Protein AF-A0A9Q0Y0C4-F1 (afdb_monomer)

pLDDT: mean 94.76, std 7.57, range [55.56, 98.5]

Secondary structure (DSSP, 8-state):
-PPPP-TT-HHHHHHHHHHHHHHHHTTPPP--HHHHHTSHHHHHHHHHHHHHHHH---HHHHHHHHHHHHHHTT-TT-

Organism: NCBI:txid171643

Foldseek 3Di:
DDQDDPPPDPVLVVLLVLLVVVCVVVVHDDDDSVRSCPDPLNVQLVVLVSCCRHVHDDPVSVVSNVVSVCSSNVNPVD

Sequence (78 aa):
MEEYVWENSASERTCLNTLFQIRAAEKAQDVSRQELLDSDVVLGYKKSLVALRNEGETEKNMAEYKNAVKKLLNLDGL

Radius of gyration: 13.12 Å; Cα contacts (8 Å, |Δi|>4): 55; chains: 1; bounding box: 28×30×33 Å

Solvent-accessible surface area (backbone atoms only — not comparable to full-atom values): 4558 Å² total; per-residue (Å²): 132,86,75,72,64,62,82,93,27,72,65,49,54,49,52,51,54,52,50,53,50,52,36,61,75,70,68,52,82,90,73,56,72,65,62,52,59,72,29,70,52,45,46,43,34,50,53,25,47,46,45,26,68,63,75,35,87,42,72,67,34,49,51,47,32,52,52,24,48,29,55,63,68,72,44,77,89,113

Structure (mmCIF, N/CA/C/O backbone):
data_AF-A0A9Q0Y0C4-F1
#
_entry.id   AF-A0A9Q0Y0C4-F1
#
loop_
_atom_site.group_PDB
_atom_site.id
_atom_site.type_symbol
_atom_site.label_atom_id
_atom_site.label_alt_id
_atom_site.label_comp_id
_atom_site.label_asym_id
_atom_site.label_entity_id
_atom_site.label_seq_id
_atom_site.pdbx_PDB_ins_code
_atom_site.Cartn_x
_atom_site.Cartn_y
_atom_site.Cartn_z
_atom_site.occupancy
_atom_site.B_iso_or_equiv
_atom_site.auth_s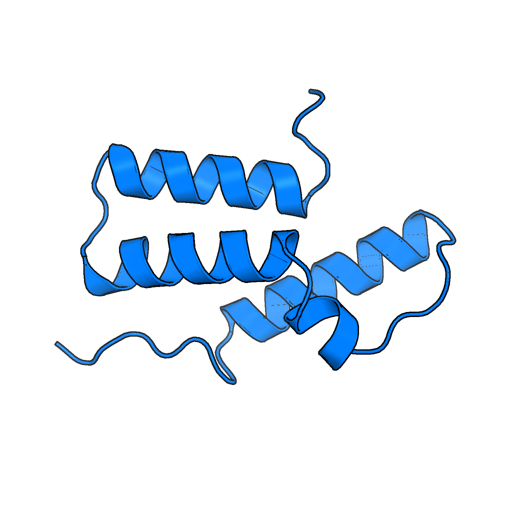eq_id
_atom_site.auth_comp_id
_atom_site.auth_asym_id
_atom_site.auth_atom_id
_atom_site.pdbx_PDB_model_num
ATOM 1 N N . MET A 1 1 ? 13.033 -12.210 -17.238 1.00 66.56 1 MET A N 1
ATOM 2 C CA . MET A 1 1 ? 12.890 -11.730 -15.851 1.00 66.56 1 MET A CA 1
ATOM 3 C C . MET A 1 1 ? 11.612 -12.356 -15.332 1.00 66.56 1 MET A C 1
ATOM 5 O O . MET A 1 1 ? 10.651 -12.367 -16.088 1.00 66.56 1 MET A O 1
ATOM 9 N N . GLU A 1 2 ? 11.625 -12.982 -14.157 1.00 78.69 2 GLU A N 1
ATOM 10 C CA . GLU A 1 2 ? 10.385 -13.505 -13.569 1.00 78.69 2 GLU A CA 1
ATOM 11 C C . GLU A 1 2 ? 9.522 -12.318 -13.136 1.00 78.69 2 GLU A C 1
ATOM 13 O O . GLU A 1 2 ? 10.023 -11.402 -12.483 1.00 78.69 2 GLU A O 1
ATOM 18 N N . GLU A 1 3 ? 8.262 -12.296 -13.566 1.00 90.56 3 GLU A N 1
ATOM 19 C CA . GLU A 1 3 ? 7.327 -11.241 -13.186 1.00 90.56 3 GLU A CA 1
ATOM 20 C C 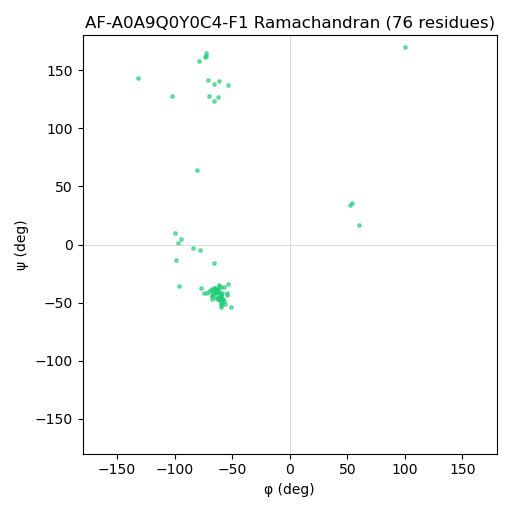. GLU A 1 3 ? 7.037 -11.315 -11.688 1.00 90.56 3 GLU A C 1
ATOM 22 O O . GLU A 1 3 ? 6.830 -12.385 -11.111 1.00 90.56 3 GLU A O 1
ATOM 27 N N . TYR A 1 4 ? 6.997 -10.155 -11.047 1.00 95.81 4 TYR A N 1
ATOM 28 C CA . TYR A 1 4 ? 6.551 -10.033 -9.676 1.00 95.81 4 TYR A CA 1
ATOM 29 C C . TYR A 1 4 ? 5.067 -10.389 -9.569 1.00 95.81 4 TYR A C 1
ATOM 31 O O . TYR A 1 4 ? 4.213 -9.758 -10.197 1.00 95.81 4 TYR A O 1
ATOM 39 N N . VAL A 1 5 ? 4.777 -11.365 -8.709 1.00 96.62 5 VAL A N 1
ATOM 40 C CA . VAL A 1 5 ? 3.424 -11.797 -8.352 1.00 96.62 5 VAL A CA 1
ATOM 41 C C . VAL A 1 5 ? 3.062 -11.213 -6.989 1.00 96.62 5 VAL A C 1
ATOM 43 O O . VAL A 1 5 ? 3.809 -11.352 -6.019 1.00 96.62 5 VAL A O 1
ATOM 46 N N . TRP A 1 6 ? 1.914 -10.539 -6.918 1.00 97.50 6 TRP A N 1
ATOM 47 C CA . TRP A 1 6 ? 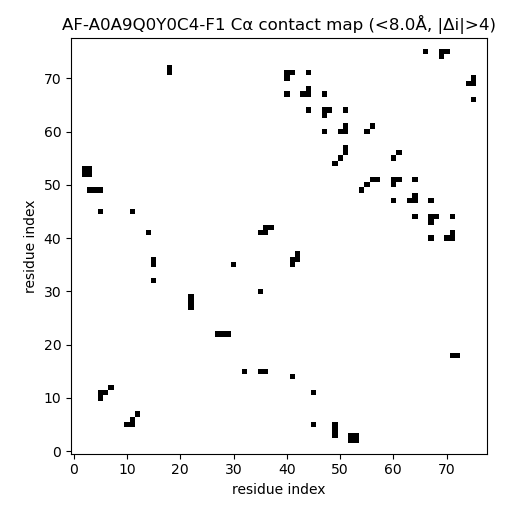1.427 -9.909 -5.690 1.00 97.50 6 TRP A CA 1
ATOM 48 C C . TRP A 1 6 ? 0.886 -10.938 -4.695 1.00 97.50 6 TRP A C 1
ATOM 50 O O . TRP A 1 6 ? 1.126 -10.829 -3.492 1.00 97.50 6 TRP A O 1
ATOM 60 N N . GLU A 1 7 ? 0.155 -11.925 -5.197 1.00 96.88 7 GLU A N 1
ATOM 61 C CA . GLU A 1 7 ? -0.562 -12.920 -4.414 1.00 96.88 7 GLU A CA 1
ATOM 62 C C . GLU A 1 7 ? 0.409 -13.755 -3.570 1.00 96.88 7 GLU A C 1
ATOM 64 O O . GLU A 1 7 ? 1.376 -14.330 -4.069 1.00 96.88 7 GLU A O 1
ATOM 69 N N . ASN A 1 8 ? 0.144 -13.829 -2.266 1.00 95.62 8 ASN A N 1
ATOM 70 C CA . ASN A 1 8 ? 0.983 -14.476 -1.256 1.00 95.62 8 ASN A CA 1
ATOM 71 C C . ASN A 1 8 ? 2.402 -13.888 -1.131 1.00 95.62 8 ASN A C 1
ATOM 73 O O . ASN A 1 8 ? 3.281 -14.493 -0.504 1.00 95.62 8 ASN A O 1
ATOM 77 N N . SER A 1 9 ? 2.635 -12.688 -1.663 1.00 97.44 9 SER A N 1
ATOM 78 C CA . SER A 1 9 ? 3.913 -11.991 -1.531 1.00 97.44 9 SER A CA 1
ATOM 79 C C . SER A 1 9 ? 4.133 -11.448 -0.114 1.00 97.44 9 SER A C 1
ATOM 81 O O . SER A 1 9 ? 3.219 -11.335 0.709 1.00 97.44 9 SER A O 1
ATOM 83 N N . ALA A 1 10 ? 5.379 -11.073 0.185 1.00 97.50 10 ALA A N 1
ATOM 84 C CA . ALA A 1 10 ? 5.688 -10.350 1.417 1.00 97.50 10 ALA A CA 1
ATOM 85 C C . ALA A 1 10 ? 4.967 -8.993 1.482 1.00 97.50 10 ALA A C 1
ATOM 87 O O . ALA A 1 10 ? 4.530 -8.589 2.555 1.00 97.50 10 ALA A O 1
ATOM 88 N N . SER A 1 11 ? 4.803 -8.316 0.344 1.00 97.75 11 SER A N 1
ATOM 89 C CA . SER A 1 11 ? 4.154 -7.006 0.284 1.00 97.75 11 SER A CA 1
ATOM 90 C C . SER A 1 11 ? 2.662 -7.081 0.588 1.00 97.75 11 SER A C 1
ATOM 92 O O . SER A 1 11 ? 2.177 -6.234 1.331 1.00 97.75 11 SER A O 1
ATOM 94 N N . GLU A 1 12 ? 1.956 -8.111 0.107 1.00 98.38 12 GLU A N 1
ATOM 95 C CA . GLU A 1 12 ? 0.550 -8.337 0.469 1.00 98.38 12 GLU A CA 1
ATOM 96 C C . GLU A 1 12 ? 0.403 -8.535 1.982 1.00 98.38 12 GLU A C 1
ATOM 98 O O . GLU A 1 12 ? -0.387 -7.846 2.630 1.00 98.38 12 GLU A O 1
ATOM 103 N N . ARG A 1 13 ? 1.209 -9.432 2.568 1.00 98.19 13 ARG A N 1
ATOM 104 C CA . ARG A 1 13 ? 1.158 -9.715 4.011 1.00 98.19 13 ARG A CA 1
ATOM 105 C C . ARG A 1 13 ? 1.459 -8.477 4.849 1.00 98.19 13 ARG A C 1
ATOM 107 O O . ARG A 1 13 ? 0.749 -8.208 5.813 1.00 98.19 13 ARG A O 1
ATOM 114 N N . THR A 1 14 ? 2.499 -7.726 4.488 1.00 98.06 14 THR A N 1
ATOM 115 C CA . THR A 1 14 ? 2.870 -6.497 5.198 1.00 98.06 14 THR A CA 1
ATOM 116 C C . THR A 1 14 ? 1.770 -5.447 5.087 1.00 98.06 14 THR A C 1
ATOM 118 O O . THR A 1 14 ? 1.380 -4.887 6.105 1.00 98.06 14 THR A O 1
ATOM 121 N N . CYS A 1 15 ? 1.221 -5.231 3.888 1.00 97.94 15 CYS A N 1
ATOM 122 C CA . CYS A 1 15 ? 0.128 -4.289 3.652 1.00 97.94 15 CYS A CA 1
ATOM 123 C C . CYS A 1 15 ? -1.090 -4.603 4.535 1.00 97.94 15 CYS A C 1
ATOM 125 O O . CYS A 1 15 ? -1.555 -3.733 5.271 1.00 97.94 15 CYS A O 1
ATOM 127 N N . LEU A 1 16 ? -1.548 -5.859 4.537 1.00 98.00 16 LEU A N 1
ATOM 128 C CA . LEU A 1 16 ? -2.675 -6.292 5.365 1.00 98.00 16 LEU A CA 1
ATOM 129 C C . LEU A 1 16 ? -2.395 -6.115 6.859 1.00 98.00 16 LEU A C 1
ATOM 131 O O . LEU A 1 16 ? -3.218 -5.545 7.570 1.00 98.00 16 LEU A O 1
ATOM 135 N N . ASN A 1 17 ? -1.226 -6.551 7.336 1.00 97.88 17 ASN A N 1
ATOM 136 C CA . ASN A 1 17 ? -0.854 -6.414 8.745 1.00 97.88 17 ASN A CA 1
ATOM 137 C C . ASN A 1 17 ? -0.839 -4.948 9.194 1.00 97.88 17 ASN A C 1
ATOM 139 O O . ASN A 1 17 ? -1.356 -4.632 10.265 1.00 97.88 17 ASN A O 1
ATOM 143 N N . THR A 1 18 ? -0.278 -4.051 8.381 1.00 97.75 18 THR A N 1
ATOM 144 C CA . THR A 1 18 ? -0.263 -2.615 8.672 1.00 97.75 18 THR A CA 1
ATOM 145 C C . THR A 1 18 ? -1.678 -2.044 8.731 1.00 97.75 18 THR A C 1
ATOM 147 O O . THR A 1 18 ? -2.005 -1.344 9.686 1.00 97.75 18 THR A O 1
ATOM 150 N N . LEU A 1 19 ? -2.545 -2.383 7.772 1.00 96.94 19 LEU A N 1
ATOM 151 C CA . LEU A 1 19 ? -3.930 -1.907 7.761 1.00 96.94 19 LEU A CA 1
ATOM 152 C C . LEU A 1 19 ? -4.739 -2.410 8.958 1.00 96.94 19 LEU A C 1
ATOM 154 O O . LEU A 1 19 ? -5.482 -1.635 9.557 1.00 96.94 19 LEU A O 1
ATOM 158 N N . PHE A 1 20 ? -4.566 -3.671 9.359 1.00 96.62 20 PHE A N 1
ATOM 159 C CA . PHE A 1 20 ? -5.200 -4.186 10.572 1.00 96.62 20 PHE A CA 1
ATOM 160 C C . PHE A 1 20 ? -4.749 -3.426 11.823 1.00 96.62 20 PHE A C 1
ATOM 162 O O . PHE A 1 20 ? -5.582 -3.083 12.660 1.00 96.62 20 PHE A O 1
ATOM 169 N N . GLN A 1 21 ? -3.456 -3.106 11.938 1.00 96.50 21 GLN A N 1
ATOM 170 C CA . GLN A 1 21 ? -2.941 -2.331 13.070 1.00 96.50 21 GLN A CA 1
ATOM 171 C C . GLN A 1 21 ? -3.469 -0.892 13.091 1.00 96.50 21 GLN A C 1
ATOM 173 O O . GLN A 1 21 ? -3.850 -0.413 14.157 1.00 96.50 21 GLN A O 1
ATOM 178 N N . ILE A 1 22 ? -3.536 -0.220 11.935 1.00 94.69 22 ILE A N 1
ATOM 179 C CA . ILE A 1 22 ?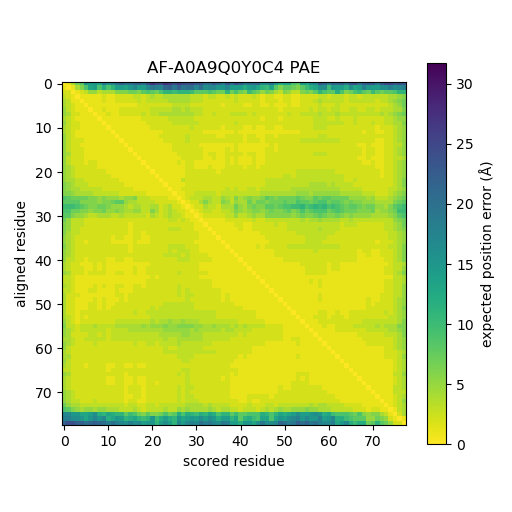 -4.111 1.130 11.821 1.00 94.69 22 ILE A CA 1
ATOM 180 C C . ILE A 1 22 ? -5.565 1.120 12.298 1.00 94.69 22 ILE A C 1
ATOM 182 O O . ILE A 1 22 ? -5.929 1.888 13.184 1.00 94.69 22 ILE A O 1
ATOM 186 N N . ARG A 1 23 ? -6.380 0.190 11.792 1.00 93.81 23 ARG A N 1
ATOM 187 C CA . ARG A 1 23 ? -7.798 0.090 12.171 1.00 93.81 23 ARG A CA 1
ATOM 188 C C . ARG A 1 23 ? -7.991 -0.221 13.651 1.00 93.81 23 ARG A C 1
ATOM 190 O O . ARG A 1 23 ? -8.873 0.359 14.282 1.00 93.81 23 ARG A O 1
ATOM 197 N N . ALA A 1 24 ? -7.153 -1.091 14.215 1.00 94.69 24 ALA A N 1
ATOM 198 C CA . ALA A 1 24 ? -7.162 -1.377 15.646 1.00 94.69 24 ALA A CA 1
ATOM 199 C C . ALA A 1 24 ? -6.826 -0.125 16.478 1.00 94.69 24 ALA A C 1
ATOM 201 O O . ALA A 1 24 ? -7.491 0.141 17.480 1.00 94.69 24 ALA A O 1
ATOM 202 N N . ALA A 1 25 ? -5.843 0.673 16.047 1.00 95.00 25 ALA A N 1
ATOM 203 C CA . ALA A 1 25 ? -5.488 1.936 16.697 1.00 95.00 25 ALA A CA 1
ATOM 204 C C . ALA A 1 25 ? -6.610 2.987 16.589 1.00 95.00 25 ALA A C 1
ATOM 206 O O . ALA A 1 25 ? -6.880 3.705 17.551 1.00 95.00 25 ALA A O 1
ATOM 207 N N . GLU A 1 26 ? -7.304 3.032 15.451 1.00 93.44 26 GLU A N 1
ATOM 208 C CA . GLU A 1 26 ? -8.443 3.921 15.189 1.00 93.44 26 GLU A CA 1
ATOM 209 C C . GLU A 1 26 ? -9.757 3.451 15.844 1.00 93.44 26 GLU A C 1
ATOM 211 O O . GLU A 1 26 ? -10.756 4.166 15.790 1.00 93.44 26 GLU A O 1
ATOM 216 N N . LYS A 1 27 ? -9.777 2.268 16.483 1.00 94.19 27 LYS A N 1
ATOM 217 C CA . LYS A 1 27 ? -10.995 1.610 17.002 1.00 94.19 27 LYS A CA 1
ATOM 218 C C . LYS A 1 27 ? -12.090 1.472 15.932 1.00 94.19 27 LYS A C 1
ATOM 220 O O . LYS A 1 27 ? -13.280 1.585 16.230 1.00 94.19 27 LYS A O 1
ATOM 225 N N . ALA A 1 28 ? -11.681 1.261 14.683 1.00 91.56 28 ALA A N 1
ATOM 226 C CA . ALA A 1 28 ? -12.586 1.060 13.563 1.00 91.56 28 ALA A CA 1
ATOM 227 C C . ALA A 1 28 ? -13.253 -0.324 13.630 1.00 91.56 28 ALA A C 1
ATOM 229 O O . ALA A 1 28 ? -12.774 -1.231 14.307 1.00 91.56 28 ALA A O 1
ATOM 230 N N . GLN A 1 29 ? -14.353 -0.494 12.893 1.00 90.50 29 GLN A N 1
ATOM 231 C CA . GLN A 1 29 ? -15.022 -1.788 12.775 1.00 90.50 29 GLN A CA 1
ATOM 232 C C . GLN A 1 29 ? -14.094 -2.834 12.137 1.00 90.50 29 GLN A C 1
ATOM 234 O O . GLN A 1 29 ? -13.375 -2.534 11.167 1.00 90.50 29 GLN A O 1
ATOM 239 N N . ASP A 1 30 ? -14.177 -4.055 12.672 1.00 90.75 30 ASP A N 1
ATOM 240 C CA . ASP A 1 30 ? -13.533 -5.242 12.120 1.00 90.75 30 ASP A CA 1
ATOM 241 C C . ASP A 1 30 ? -13.912 -5.426 10.650 1.00 90.75 30 ASP A C 1
ATOM 243 O O . ASP A 1 30 ? -15.063 -5.262 10.246 1.00 90.75 30 ASP A O 1
ATOM 247 N N . VAL A 1 31 ? -12.909 -5.765 9.852 1.00 94.25 31 VAL A N 1
ATOM 248 C CA . VAL A 1 31 ? -13.018 -5.969 8.411 1.00 94.25 31 VAL A CA 1
ATOM 249 C C . VAL A 1 31 ? -12.324 -7.278 8.073 1.00 94.25 31 VAL A C 1
ATOM 251 O O . VAL A 1 31 ? -11.310 -7.628 8.682 1.00 94.25 31 VAL A O 1
ATOM 254 N N . SER A 1 32 ? -12.860 -8.037 7.128 1.00 96.50 32 SER A N 1
ATOM 255 C CA . SER A 1 32 ? -12.211 -9.262 6.679 1.00 96.50 32 SER A CA 1
ATOM 256 C C . SER A 1 32 ? -10.983 -8.960 5.815 1.00 96.50 32 SER A C 1
ATOM 258 O O . SER A 1 32 ? -10.824 -7.885 5.234 1.00 96.50 32 SER A O 1
ATOM 260 N N . ARG A 1 33 ? -10.105 -9.959 5.678 1.00 96.44 33 ARG A N 1
ATOM 261 C CA . ARG A 1 33 ? -8.968 -9.893 4.750 1.00 96.44 33 ARG A CA 1
ATOM 262 C C . ARG A 1 33 ? -9.415 -9.569 3.322 1.00 96.44 33 ARG A C 1
ATOM 264 O O . ARG A 1 33 ? -8.759 -8.77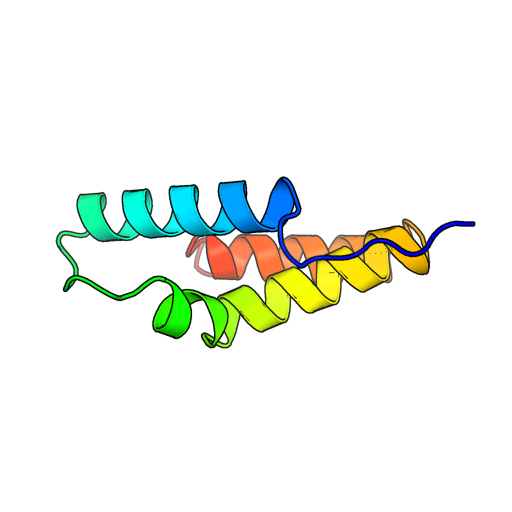2 2.664 1.00 96.44 33 ARG A O 1
ATOM 271 N N . GLN A 1 34 ? -10.493 -10.198 2.856 1.00 96.88 34 GLN A N 1
ATOM 272 C CA . GLN A 1 34 ? -10.958 -10.043 1.479 1.00 96.88 34 GLN A CA 1
ATOM 273 C C . GLN A 1 34 ? -11.471 -8.623 1.227 1.00 96.88 34 GLN A C 1
ATOM 275 O O . GLN A 1 34 ? -11.069 -7.997 0.257 1.00 96.88 34 GLN A O 1
ATOM 280 N N . GLU A 1 35 ? -12.245 -8.067 2.161 1.00 96.88 35 GLU A N 1
ATOM 281 C CA . GLU A 1 35 ? -12.713 -6.679 2.074 1.00 96.88 35 GLU A CA 1
ATOM 282 C C . GLU A 1 35 ? -11.559 -5.664 2.031 1.00 96.88 35 GLU A C 1
ATOM 284 O O . GLU A 1 35 ? -11.637 -4.677 1.304 1.00 96.88 35 GLU A O 1
ATOM 289 N N . LEU A 1 36 ? -10.461 -5.901 2.764 1.00 96.62 36 LEU A N 1
ATOM 290 C CA . LEU A 1 36 ? -9.263 -5.061 2.643 1.00 96.62 36 LEU A CA 1
ATOM 291 C C . LEU A 1 36 ? -8.582 -5.221 1.282 1.00 96.62 36 LEU A C 1
ATOM 293 O O . LEU A 1 36 ? -8.199 -4.217 0.684 1.00 96.62 36 LEU A O 1
ATOM 297 N N . LEU A 1 37 ? -8.425 -6.453 0.794 1.00 97.56 37 LEU A N 1
ATOM 298 C CA . LEU A 1 37 ? -7.795 -6.725 -0.503 1.00 97.56 37 LEU A CA 1
ATOM 299 C C . LEU A 1 37 ? -8.561 -6.095 -1.671 1.00 97.56 37 LEU A C 1
ATOM 301 O O . LEU A 1 37 ? -7.929 -5.624 -2.616 1.00 97.56 37 LEU A O 1
ATOM 305 N N . ASP A 1 38 ? -9.887 -6.049 -1.571 1.00 97.38 38 ASP A N 1
ATOM 306 C CA . ASP A 1 38 ? -10.772 -5.467 -2.582 1.00 97.38 38 ASP A C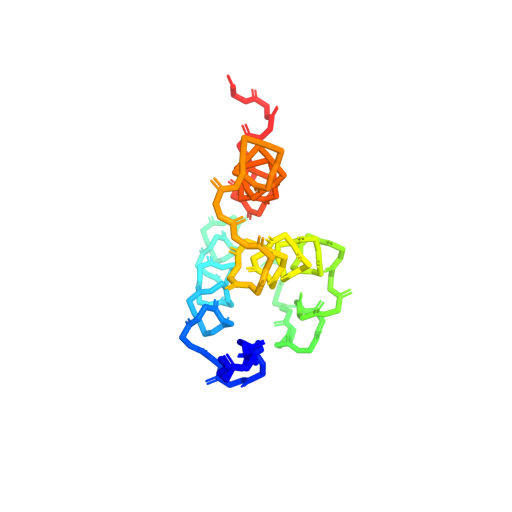A 1
ATOM 307 C C . ASP A 1 38 ? -10.925 -3.942 -2.442 1.00 97.38 38 ASP A C 1
ATOM 309 O O . ASP A 1 38 ? -11.583 -3.307 -3.265 1.00 97.38 38 ASP A O 1
ATOM 313 N N . SER A 1 39 ? -10.312 -3.325 -1.425 1.00 97.19 39 SER A N 1
ATOM 314 C CA . SER A 1 39 ? -10.372 -1.875 -1.237 1.00 97.19 39 SER A CA 1
ATOM 315 C C . SER A 1 39 ? -9.551 -1.121 -2.288 1.00 97.19 39 SER A C 1
ATOM 317 O O . SE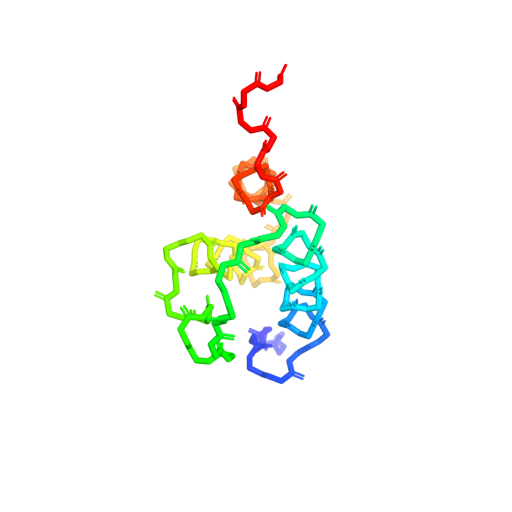R A 1 39 ? -8.422 -1.500 -2.615 1.00 97.19 39 SER A O 1
ATOM 319 N N . ASP A 1 40 ? -10.069 0.021 -2.751 1.00 97.31 40 ASP A N 1
ATOM 320 C CA . ASP A 1 40 ? -9.397 0.881 -3.741 1.00 97.31 40 ASP A CA 1
ATOM 321 C C . ASP A 1 40 ? -7.975 1.272 -3.322 1.00 97.31 40 ASP A C 1
ATOM 323 O O . ASP A 1 40 ? -7.069 1.406 -4.148 1.00 97.31 40 ASP A O 1
ATOM 327 N N . VAL A 1 41 ? -7.768 1.435 -2.017 1.00 96.75 41 VAL A N 1
ATOM 328 C CA . VAL A 1 41 ? -6.480 1.804 -1.437 1.00 96.75 41 VAL A CA 1
ATOM 329 C C . VAL A 1 41 ? -5.455 0.677 -1.617 1.00 96.75 41 VAL A C 1
ATOM 331 O O . VAL A 1 41 ? -4.337 0.931 -2.075 1.00 96.75 41 VAL A O 1
ATOM 334 N N . VAL A 1 42 ? -5.831 -0.573 -1.325 1.00 98.06 42 VAL A N 1
ATOM 335 C CA . VAL A 1 42 ? -4.948 -1.736 -1.512 1.00 98.06 42 VAL A CA 1
ATOM 336 C C . VAL A 1 42 ? -4.741 -2.036 -2.992 1.00 98.06 42 VAL A C 1
ATOM 338 O O . VAL A 1 42 ? -3.609 -2.297 -3.402 1.00 98.06 42 VAL A O 1
ATOM 341 N N . LEU A 1 43 ? -5.785 -1.934 -3.815 1.00 98.38 43 LEU A N 1
ATOM 342 C CA . LEU A 1 43 ? -5.675 -2.126 -5.262 1.00 98.38 43 LEU A CA 1
ATOM 343 C C . LEU A 1 43 ? -4.755 -1.080 -5.909 1.00 98.38 43 LEU A C 1
ATOM 345 O O . LEU A 1 43 ? -3.936 -1.423 -6.766 1.00 98.38 43 LEU A O 1
ATOM 349 N N . GLY A 1 44 ? -4.822 0.176 -5.462 1.00 98.31 44 GLY A N 1
ATOM 350 C CA . GLY A 1 44 ? -3.913 1.240 -5.887 1.00 98.31 44 GLY A CA 1
ATOM 351 C C . GLY A 1 44 ? -2.458 0.956 -5.505 1.00 98.31 44 GLY A C 1
ATOM 352 O O . GLY A 1 44 ? -1.567 1.045 -6.355 1.00 98.31 44 GLY A O 1
ATOM 353 N N . TYR A 1 45 ? -2.217 0.545 -4.255 1.00 98.50 45 TYR A N 1
ATOM 354 C CA . TYR A 1 45 ? -0.890 0.130 -3.793 1.00 98.50 45 TYR A CA 1
ATOM 355 C C . TYR A 1 45 ? -0.350 -1.053 -4.606 1.00 98.50 45 TYR A C 1
ATOM 357 O O . TYR A 1 45 ? 0.736 -0.947 -5.181 1.00 98.50 45 TYR A O 1
ATOM 365 N N . LYS A 1 46 ? -1.137 -2.129 -4.742 1.00 98.44 46 LYS A N 1
ATOM 366 C CA . LYS A 1 46 ? -0.811 -3.314 -5.548 1.00 98.44 46 LYS A CA 1
ATOM 367 C C . LYS A 1 46 ? -0.396 -2.919 -6.961 1.00 98.44 46 LYS A C 1
ATOM 369 O O . LYS A 1 46 ? 0.688 -3.292 -7.398 1.00 98.44 46 LYS A O 1
ATOM 374 N N . LYS A 1 47 ? -1.230 -2.144 -7.661 1.00 98.44 47 LYS A N 1
ATOM 375 C CA . LYS A 1 47 ? -0.966 -1.718 -9.041 1.00 98.44 47 LYS A CA 1
ATOM 376 C C . LYS A 1 47 ? 0.364 -0.972 -9.154 1.00 98.44 47 LYS A C 1
ATOM 378 O O . LYS A 1 47 ? 1.176 -1.306 -10.011 1.00 98.44 47 LYS A O 1
ATOM 383 N N . SER A 1 48 ? 0.591 0.002 -8.272 1.00 98.38 48 SER A N 1
ATOM 384 C CA . SER A 1 48 ? 1.816 0.809 -8.288 1.00 98.38 48 SER A CA 1
ATOM 385 C C . SER A 1 48 ? 3.074 -0.020 -8.003 1.00 98.38 48 SER A C 1
ATOM 387 O O . SER A 1 48 ? 4.104 0.178 -8.641 1.00 98.38 48 SER A O 1
ATOM 389 N N . LEU A 1 49 ? 2.988 -0.995 -7.092 1.00 98.00 49 LEU A N 1
ATOM 390 C CA . LEU A 1 49 ? 4.109 -1.862 -6.752 1.00 98.00 49 LEU A CA 1
ATOM 391 C C . LEU A 1 49 ? 4.423 -2.853 -7.875 1.00 98.00 49 LEU A C 1
ATOM 393 O O . LEU A 1 49 ? 5.592 -3.080 -8.171 1.00 98.00 49 LEU A O 1
ATOM 397 N N . VAL A 1 50 ? 3.397 -3.439 -8.498 1.00 97.75 50 VAL A N 1
ATOM 398 C CA . VAL A 1 50 ? 3.576 -4.352 -9.635 1.00 97.75 50 VAL A CA 1
ATOM 399 C C . VAL A 1 50 ? 4.259 -3.620 -10.792 1.00 97.75 50 VAL A C 1
ATOM 401 O O . VAL A 1 50 ? 5.251 -4.126 -11.312 1.00 97.75 50 VAL A O 1
ATOM 404 N N . ALA A 1 51 ? 3.811 -2.404 -11.128 1.00 97.88 51 ALA A N 1
ATOM 405 C CA . ALA A 1 51 ? 4.469 -1.571 -12.135 1.00 97.88 51 ALA A CA 1
ATOM 406 C C . ALA A 1 51 ? 5.922 -1.258 -11.744 1.00 97.88 51 ALA A C 1
ATOM 408 O O . ALA A 1 51 ? 6.835 -1.454 -12.540 1.00 97.88 51 ALA A O 1
ATOM 409 N N . LEU A 1 52 ? 6.174 -0.868 -10.489 1.00 97.44 52 LEU A N 1
ATOM 410 C CA . LEU A 1 52 ? 7.528 -0.594 -10.004 1.00 97.44 52 LEU A CA 1
ATOM 411 C C . LEU A 1 52 ? 8.467 -1.806 -10.139 1.00 97.44 52 LEU A C 1
ATOM 413 O O . LEU A 1 52 ? 9.6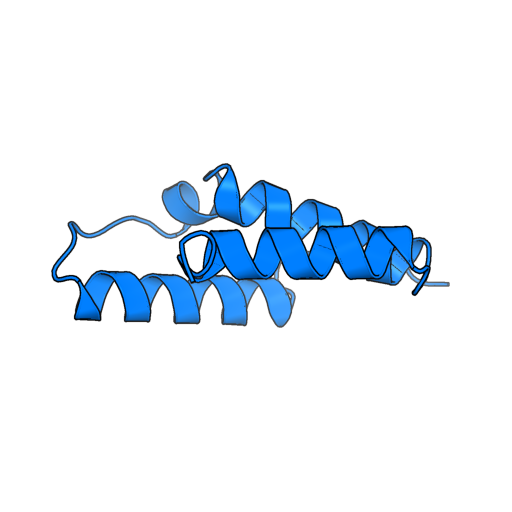21 -1.654 -10.533 1.00 97.44 52 LEU A O 1
ATOM 417 N N . ARG A 1 53 ? 7.983 -3.011 -9.818 1.00 95.88 53 ARG A N 1
ATOM 418 C CA . ARG A 1 53 ? 8.783 -4.245 -9.842 1.00 95.88 53 ARG A CA 1
ATOM 419 C C . ARG A 1 53 ? 9.006 -4.796 -11.248 1.00 95.88 53 ARG A C 1
ATOM 421 O O . ARG A 1 53 ? 10.091 -5.308 -11.506 1.00 95.88 53 ARG A O 1
ATOM 428 N N . ASN A 1 54 ? 8.007 -4.697 -12.122 1.00 96.44 54 ASN A N 1
ATOM 429 C CA . ASN A 1 54 ? 8.042 -5.319 -13.449 1.00 96.44 54 ASN A CA 1
ATOM 430 C C . ASN A 1 54 ? 8.501 -4.356 -14.547 1.00 96.44 54 ASN A C 1
ATOM 432 O O . ASN A 1 54 ? 9.195 -4.767 -15.471 1.00 96.44 54 ASN A O 1
ATOM 436 N N . GLU A 1 55 ? 8.132 -3.080 -14.447 1.00 95.75 55 GLU A N 1
ATOM 437 C CA . GLU A 1 55 ? 8.447 -2.046 -15.442 1.00 95.75 55 GLU A CA 1
ATOM 438 C C . GLU A 1 55 ? 9.662 -1.197 -15.031 1.00 95.75 55 GLU A C 1
ATOM 440 O O . GLU A 1 55 ? 10.236 -0.487 -15.856 1.00 95.75 55 GLU A O 1
ATOM 445 N N . GLY A 1 56 ? 10.083 -1.293 -13.765 1.00 95.94 56 GLY A N 1
ATOM 446 C CA . GLY A 1 56 ? 11.296 -0.678 -13.234 1.00 95.94 56 GLY A CA 1
ATOM 447 C C . GLY A 1 56 ? 11.078 0.622 -12.457 1.00 95.94 56 GLY A C 1
ATOM 448 O O . GLY A 1 56 ? 9.999 1.226 -12.439 1.00 95.94 56 GLY A O 1
ATOM 449 N N . GLU A 1 57 ? 12.155 1.067 -11.808 1.00 96.88 57 GLU A N 1
ATOM 450 C CA . GLU A 1 57 ? 12.205 2.231 -10.913 1.00 96.88 57 GLU A CA 1
ATOM 451 C C . GLU A 1 57 ? 12.323 3.557 -11.682 1.00 96.88 57 GLU A C 1
ATOM 453 O O . GLU A 1 57 ? 13.313 4.280 -11.595 1.00 96.88 57 GLU A O 1
ATOM 458 N N . THR A 1 58 ? 11.299 3.888 -12.468 1.00 98.00 58 THR A N 1
ATOM 459 C CA . THR A 1 58 ? 11.195 5.201 -13.121 1.00 98.00 58 THR A CA 1
ATOM 460 C C . THR A 1 58 ? 10.701 6.269 -12.140 1.00 98.00 58 THR A C 1
ATOM 462 O O . THR A 1 58 ? 10.020 5.955 -11.162 1.00 98.00 58 THR A O 1
ATOM 465 N N . GLU A 1 59 ? 10.974 7.550 -12.413 1.00 98.25 59 GLU A N 1
ATOM 466 C CA . GLU A 1 59 ? 10.463 8.666 -11.596 1.00 98.25 59 GLU A CA 1
ATOM 467 C C . GLU A 1 59 ? 8.934 8.614 -11.456 1.00 98.25 59 GLU A C 1
ATOM 469 O O . GLU A 1 59 ? 8.396 8.768 -10.359 1.00 98.25 59 GLU A O 1
ATOM 474 N N . LYS A 1 60 ? 8.240 8.299 -12.556 1.00 98.19 60 LYS A N 1
ATOM 475 C CA . LYS A 1 60 ? 6.791 8.097 -12.575 1.00 98.19 60 LYS A CA 1
ATOM 476 C C . LYS A 1 60 ? 6.369 6.962 -11.638 1.00 98.19 60 LYS A C 1
ATOM 478 O O . LYS A 1 60 ? 5.526 7.186 -10.774 1.00 98.19 60 LYS A O 1
ATOM 483 N N . ASN A 1 61 ? 6.956 5.771 -11.774 1.00 98.44 61 ASN A N 1
ATOM 484 C CA . ASN A 1 61 ? 6.562 4.604 -10.976 1.00 98.44 61 ASN A CA 1
ATOM 485 C C . ASN A 1 61 ? 6.860 4.818 -9.487 1.00 98.44 61 ASN A C 1
ATOM 487 O O . ASN A 1 61 ? 6.051 4.464 -8.630 1.00 98.44 61 ASN A O 1
ATOM 491 N N . MET A 1 62 ? 7.980 5.472 -9.171 1.00 98.44 62 MET A N 1
ATOM 492 C CA . MET A 1 62 ? 8.320 5.868 -7.805 1.00 98.44 62 MET A CA 1
ATOM 493 C C . MET A 1 62 ? 7.322 6.883 -7.236 1.00 98.44 62 MET A C 1
ATOM 495 O O . MET A 1 62 ? 6.917 6.757 -6.079 1.00 98.44 62 MET A O 1
ATOM 499 N N . ALA A 1 63 ? 6.891 7.869 -8.029 1.00 98.25 63 ALA A N 1
ATOM 500 C CA . ALA A 1 63 ? 5.888 8.846 -7.614 1.00 98.25 63 ALA A CA 1
ATOM 501 C C . ALA A 1 63 ? 4.508 8.201 -7.395 1.00 98.25 63 ALA A C 1
ATOM 503 O O . ALA A 1 63 ? 3.857 8.472 -6.385 1.00 98.25 63 ALA A O 1
ATOM 504 N N . GLU A 1 64 ? 4.077 7.315 -8.296 1.00 98.38 64 GLU A N 1
ATOM 505 C CA . GLU A 1 64 ? 2.823 6.566 -8.167 1.00 98.38 64 GLU A CA 1
ATOM 506 C C . GLU A 1 64 ? 2.834 5.662 -6.930 1.00 98.38 64 GLU A C 1
ATOM 508 O O . GLU A 1 64 ? 1.893 5.709 -6.136 1.00 98.38 64 GLU A O 1
ATOM 513 N N . TYR A 1 65 ? 3.923 4.918 -6.705 1.00 98.44 65 TYR A N 1
ATOM 514 C CA . TYR A 1 65 ? 4.102 4.096 -5.508 1.00 98.44 65 TYR A CA 1
ATOM 515 C C . TYR A 1 65 ? 4.072 4.936 -4.229 1.00 98.44 65 TYR A C 1
ATOM 517 O O . TYR A 1 65 ? 3.338 4.623 -3.291 1.00 98.44 65 TYR A O 1
ATOM 525 N N . LYS A 1 66 ? 4.808 6.053 -4.198 1.00 97.81 66 LYS A N 1
ATOM 526 C CA . LYS A 1 66 ? 4.822 6.978 -3.057 1.00 97.81 66 LYS A CA 1
ATOM 527 C C . LYS A 1 66 ? 3.422 7.502 -2.736 1.00 97.81 66 LYS A C 1
ATOM 529 O O . LYS A 1 66 ? 3.029 7.497 -1.572 1.00 97.81 66 LYS A O 1
ATOM 534 N N . ASN A 1 67 ? 2.667 7.938 -3.742 1.00 97.50 67 ASN A N 1
ATOM 535 C CA . ASN A 1 67 ? 1.312 8.457 -3.550 1.00 97.50 67 ASN A CA 1
ATOM 536 C C . ASN A 1 67 ? 0.338 7.361 -3.098 1.00 97.50 67 ASN A C 1
ATOM 538 O O . ASN A 1 67 ? -0.501 7.604 -2.235 1.00 97.50 67 ASN A O 1
ATOM 542 N N . ALA A 1 68 ? 0.466 6.141 -3.625 1.00 98.00 68 ALA A N 1
ATOM 543 C CA . ALA A 1 68 ? -0.339 5.011 -3.176 1.00 98.00 68 ALA A CA 1
ATOM 544 C C . ALA A 1 68 ? -0.038 4.634 -1.715 1.00 98.00 68 ALA A C 1
ATOM 546 O O . ALA A 1 68 ? -0.962 4.369 -0.950 1.00 98.00 68 ALA A O 1
ATOM 547 N N . VAL A 1 69 ? 1.232 4.676 -1.296 1.00 97.69 69 VAL A N 1
ATOM 548 C CA . VAL A 1 69 ? 1.626 4.454 0.106 1.00 97.69 69 VAL A CA 1
ATOM 549 C C . VAL A 1 69 ? 1.089 5.552 1.022 1.00 97.69 69 VAL A C 1
ATOM 551 O O . VAL A 1 69 ? 0.610 5.246 2.110 1.00 97.69 69 VAL A O 1
ATOM 554 N N . LYS A 1 70 ? 1.122 6.824 0.605 1.00 97.44 70 LYS A N 1
ATOM 555 C CA . LYS A 1 70 ? 0.536 7.910 1.404 1.00 97.44 70 LYS A CA 1
ATOM 556 C C . LYS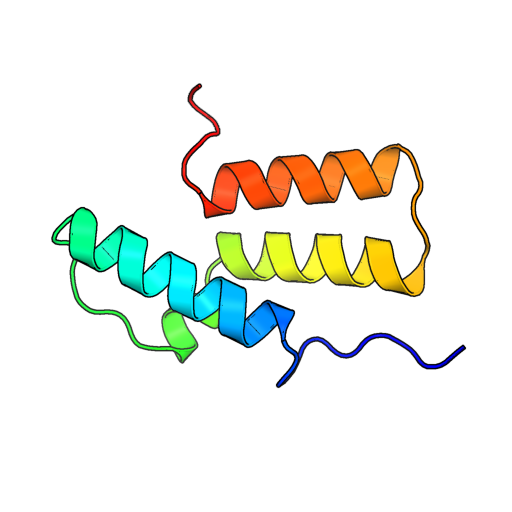 A 1 70 ? -0.962 7.700 1.640 1.00 97.44 70 LYS A C 1
ATOM 558 O O . LYS A 1 70 ? -1.398 7.795 2.783 1.00 97.44 70 LYS A O 1
ATOM 563 N N . LYS A 1 71 ? -1.711 7.313 0.603 1.00 96.19 71 LYS A N 1
ATOM 564 C CA . LYS A 1 71 ? -3.126 6.918 0.715 1.00 96.19 71 LYS A CA 1
ATOM 565 C C . LYS A 1 71 ? -3.325 5.740 1.659 1.00 96.19 71 LYS A C 1
ATOM 567 O O . LYS A 1 71 ? -4.180 5.803 2.531 1.00 96.19 71 LYS A O 1
ATOM 572 N N . LEU A 1 72 ? -2.509 4.694 1.511 1.00 96.12 72 LEU A N 1
ATOM 573 C CA . LEU A 1 72 ? -2.551 3.490 2.347 1.00 96.12 72 LEU A CA 1
ATOM 574 C C . LEU A 1 72 ? -2.386 3.792 3.838 1.00 96.12 72 LEU A C 1
ATOM 576 O O . LEU A 1 72 ? -3.005 3.138 4.671 1.00 96.12 72 LEU A O 1
ATOM 580 N N . LEU A 1 73 ? -1.550 4.775 4.162 1.00 95.88 73 LEU A N 1
ATOM 581 C CA . LEU A 1 73 ? -1.203 5.145 5.530 1.00 95.88 73 LEU A CA 1
ATOM 582 C C . LEU A 1 73 ? -1.974 6.373 6.040 1.00 95.88 73 LEU A C 1
ATOM 584 O O . LEU A 1 73 ? -1.616 6.906 7.087 1.00 95.88 73 LEU A O 1
ATOM 588 N N . ASN A 1 74 ? -2.995 6.842 5.312 1.00 91.56 74 ASN A N 1
ATOM 589 C CA . ASN A 1 74 ? -3.759 8.053 5.636 1.00 91.56 74 ASN A CA 1
ATOM 590 C C . ASN A 1 74 ? -2.879 9.315 5.820 1.00 91.56 74 ASN A C 1
ATOM 592 O O . ASN A 1 74 ? -3.173 10.180 6.641 1.00 91.56 74 ASN A O 1
ATOM 596 N N . LEU A 1 75 ? -1.797 9.444 5.041 1.00 91.94 75 LEU A N 1
ATOM 597 C CA . LEU A 1 75 ? -0.836 10.560 5.104 1.00 91.94 75 LEU A CA 1
ATOM 598 C C . LEU A 1 75 ? -1.094 11.658 4.058 1.00 91.94 75 LEU A C 1
ATOM 600 O O . LEU A 1 75 ? -0.324 12.609 3.976 1.00 91.94 75 LEU A O 1
ATOM 604 N N . ASP A 1 76 ? -2.138 11.543 3.234 1.00 75.00 76 ASP A N 1
ATOM 605 C CA . ASP A 1 76 ? -2.434 12.513 2.164 1.00 75.00 76 ASP A CA 1
ATOM 606 C C . ASP A 1 76 ? -2.816 13.914 2.686 1.00 75.00 76 ASP A C 1
ATOM 608 O O . ASP A 1 76 ? -2.787 14.878 1.924 1.00 75.00 76 ASP A O 1
ATOM 612 N N . GLY A 1 77 ? -3.153 14.035 3.975 1.00 64.00 77 GLY A N 1
ATOM 613 C CA . GLY A 1 77 ? -3.445 15.307 4.647 1.00 64.00 77 GLY A CA 1
ATOM 614 C C . GLY A 1 77 ? -2.261 15.949 5.386 1.00 64.00 77 GLY A C 1
ATOM 615 O O . GLY A 1 77 ? -2.479 16.943 6.077 1.00 64.00 77 GLY A O 1
ATOM 616 N N . LEU A 1 78 ? -1.053 15.377 5.285 1.00 55.56 78 LEU A N 1
ATOM 617 C CA . LEU A 1 78 ? 0.192 15.866 5.903 1.00 55.56 78 LEU A CA 1
ATOM 618 C C . LEU A 1 78 ? 1.126 16.494 4.860 1.00 55.56 78 LEU A C 1
ATOM 620 O O . LEU A 1 78 ? 1.715 17.546 5.187 1.00 55.56 78 LEU A O 1
#

Nearest PDB structures (foldseek):
  7pnw-assembly1_1  TM=9.441E-01  e=9.008E-06  Mus musculus
  7nsj-assembly1_Ak  TM=9.623E-01  e=1.683E-05  Sus scrofa
  8oir-assembly1_AB  TM=9.491E-01  e=2.806E-05  Homo sapiens
  6nf8-assembly1_k  TM=9.012E-01  e=3.728E-05  Bos taurus
  6zsg-assembly1_A1  TM=8.191E-01  e=3.830E-04  Homo sapiens

Mean predicted aligned error: 3.07 Å